Protein AF-A0A438HMY3-F1 (afdb_monomer)

Solvent-accessible surface area (backbone atoms only — not comparable to full-atom values): 5569 Å² total; per-residue (Å²): 120,68,67,63,55,50,52,53,51,47,65,64,42,48,66,63,73,64,61,77,75,79,69,69,73,70,69,73,65,62,52,80,86,47,61,48,78,40,85,37,91,81,42,53,94,65,62,74,87,79,43,88,82,64,53,77,93,72,36,52,64,86,70,64,51,88,77,64,71,79,52,22,56,40,83,42,33,72,76,47,81,83,87,131

Secondary structure (DSSP, 8-state):
-HHHHHHHHHHHHHHHHT-------------TTSEEEEE-TT--SS-TTT-TT--GGG-TTTTT----GGGGEEEEESS-----

Foldseek 3Di:
DVPVVVVVVCVVCVVVVPPDPPPPVPPVPQPQPAFDKDFAPVWDPDDLVPDPPDDPVRSVVVVPDPDDRVRRIDTDGPPDGDDD

InterPro domains:
  IPR025846 Trichome birefringence-like, N-terminal domain [PF14416] (29-81)
  I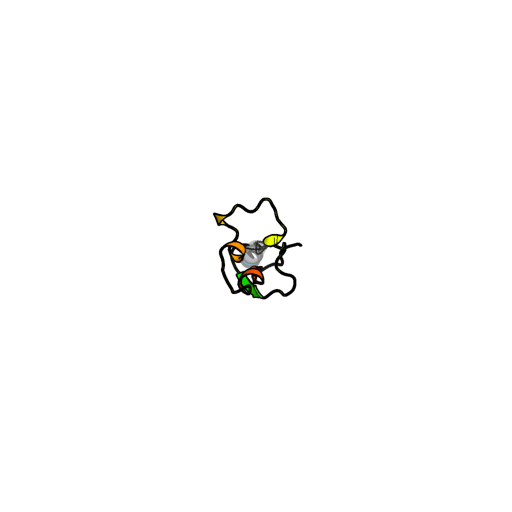PR029962 Trichome birefringence-like family [PTHR32285] (13-84)

Radius of gyration: 29.43 Å; Cα contacts (8 Å, |Δi|>4): 60; chains: 1; bounding box: 67×23×75 Å

Structure (mmCIF, N/CA/C/O backbone):
data_AF-A0A438HMY3-F1
#
_entry.id   AF-A0A438HMY3-F1
#
loop_
_atom_site.group_PDB
_atom_site.id
_atom_site.type_symbol
_atom_site.label_atom_id
_atom_site.label_alt_id
_atom_site.label_comp_id
_atom_site.label_asym_id
_atom_site.label_entity_id
_atom_site.label_seq_id
_atom_site.pdbx_PDB_ins_code
_atom_site.Cartn_x
_atom_site.Cartn_y
_atom_site.Cartn_z
_atom_site.occupancy
_atom_site.B_iso_or_equiv
_atom_site.auth_seq_id
_atom_site.auth_comp_id
_atom_site.auth_asym_id
_atom_site.auth_atom_id
_atom_site.pdbx_PDB_model_num
ATOM 1 N N . MET A 1 1 ? 49.727 8.866 -55.919 1.00 60.78 1 MET A N 1
ATOM 2 C CA . MET A 1 1 ? 48.603 7.898 -55.929 1.00 60.78 1 MET A CA 1
ATOM 3 C C . MET A 1 1 ? 48.288 7.340 -54.537 1.00 60.78 1 MET A C 1
ATOM 5 O O . MET A 1 1 ? 47.113 7.209 -54.237 1.00 60.78 1 MET A O 1
ATOM 9 N N . GLY A 1 2 ? 49.274 7.098 -53.659 1.00 63.53 2 GLY A N 1
ATOM 10 C CA . GLY A 1 2 ? 49.019 6.576 -52.301 1.00 63.53 2 GLY A CA 1
ATOM 11 C C . GLY A 1 2 ? 48.284 7.523 -51.336 1.00 63.53 2 GLY A C 1
ATOM 12 O O . GLY A 1 2 ? 47.389 7.082 -50.631 1.00 63.53 2 GLY A O 1
ATOM 13 N N . SER A 1 3 ? 48.593 8.828 -51.347 1.00 68.81 3 SER A N 1
ATOM 14 C CA . SER A 1 3 ? 48.039 9.790 -50.366 1.00 68.81 3 SER A CA 1
ATOM 15 C C . SER A 1 3 ? 46.538 10.086 -50.550 1.00 68.81 3 SER A C 1
ATOM 17 O O . SER A 1 3 ? 45.775 10.181 -49.592 1.00 68.81 3 SER A O 1
ATOM 19 N N . PHE A 1 4 ? 46.070 10.159 -51.798 1.00 74.19 4 PHE A N 1
ATOM 20 C CA . PHE A 1 4 ? 44.640 10.333 -52.077 1.00 74.19 4 PHE A CA 1
ATOM 21 C C . PHE A 1 4 ? 43.832 9.099 -51.669 1.00 74.19 4 PHE A C 1
ATOM 23 O O . PHE A 1 4 ? 42.754 9.239 -51.103 1.00 74.19 4 PHE A O 1
ATOM 30 N N . ALA A 1 5 ? 44.380 7.899 -51.885 1.00 75.31 5 ALA A N 1
ATOM 31 C CA . ALA A 1 5 ? 43.742 6.657 -51.461 1.00 75.31 5 ALA A CA 1
ATOM 32 C C . ALA A 1 5 ? 43.621 6.569 -49.930 1.00 75.31 5 ALA A C 1
ATOM 34 O O . ALA A 1 5 ? 42.588 6.135 -49.431 1.00 75.31 5 ALA A O 1
ATOM 35 N N . THR A 1 6 ? 44.622 7.047 -49.180 1.00 70.88 6 THR A N 1
ATOM 36 C CA . THR A 1 6 ? 44.556 7.092 -47.710 1.00 70.88 6 THR A CA 1
ATOM 37 C C . THR A 1 6 ? 43.560 8.130 -47.203 1.00 70.88 6 THR A C 1
ATOM 39 O O . THR A 1 6 ? 42.819 7.842 -46.273 1.00 70.88 6 THR A O 1
ATOM 42 N N . ILE A 1 7 ? 43.483 9.311 -47.826 1.00 76.19 7 ILE A N 1
ATOM 43 C CA . ILE A 1 7 ? 42.516 10.351 -47.438 1.00 76.19 7 ILE A CA 1
ATOM 44 C C . ILE A 1 7 ? 41.083 9.879 -47.704 1.00 76.19 7 ILE A C 1
ATOM 46 O O . ILE A 1 7 ? 40.223 10.023 -46.841 1.00 76.19 7 ILE A O 1
ATOM 50 N N . VAL A 1 8 ? 40.830 9.259 -48.860 1.00 77.62 8 VAL A N 1
ATOM 51 C CA . VAL A 1 8 ? 39.514 8.690 -49.192 1.00 77.62 8 VAL A CA 1
ATOM 52 C C . VAL A 1 8 ? 39.162 7.540 -48.244 1.00 77.62 8 VAL A C 1
ATOM 54 O O . VAL A 1 8 ? 38.040 7.488 -47.753 1.00 77.62 8 VAL A O 1
ATOM 57 N N . ALA A 1 9 ? 40.117 6.668 -47.906 1.00 77.25 9 ALA A N 1
ATOM 58 C CA . ALA A 1 9 ? 39.898 5.602 -46.928 1.00 77.25 9 ALA A CA 1
ATOM 59 C C . ALA A 1 9 ? 39.564 6.148 -45.530 1.00 77.25 9 ALA A C 1
ATOM 61 O O . ALA A 1 9 ? 38.661 5.634 -44.877 1.00 77.25 9 ALA A O 1
ATOM 62 N N . VAL A 1 10 ? 40.233 7.218 -45.087 1.00 75.50 10 VAL A N 1
ATOM 63 C CA . VAL A 1 10 ? 39.941 7.877 -43.806 1.00 75.50 10 VAL A CA 1
ATOM 64 C C . VAL A 1 10 ? 38.565 8.545 -43.842 1.00 75.50 10 VAL A C 1
ATOM 66 O O . VAL A 1 10 ? 37.774 8.323 -42.938 1.00 75.50 10 VAL A O 1
ATOM 69 N N . LEU A 1 11 ? 38.219 9.285 -44.899 1.00 76.00 11 LEU A N 1
ATOM 70 C CA . LEU A 1 11 ? 36.907 9.937 -45.029 1.00 76.00 11 LEU A CA 1
ATOM 71 C C . LEU A 1 11 ? 35.736 8.944 -45.080 1.00 76.00 11 LEU A C 1
ATOM 73 O O . LEU A 1 11 ? 34.652 9.268 -44.606 1.00 76.00 11 LEU A O 1
ATOM 77 N N . LEU A 1 12 ? 35.948 7.740 -45.619 1.00 76.12 12 LEU A N 1
ATOM 78 C CA . LEU A 1 12 ? 34.946 6.671 -45.643 1.00 76.12 12 LEU A CA 1
ATOM 79 C C . LEU A 1 12 ? 34.905 5.861 -44.333 1.00 76.12 12 LEU A C 1
ATOM 81 O O . LEU A 1 12 ? 33.849 5.349 -43.973 1.00 76.12 12 LEU A O 1
ATOM 85 N N . ALA A 1 13 ? 36.018 5.770 -43.597 1.00 70.00 13 ALA A N 1
ATOM 86 C CA . ALA A 1 13 ? 36.098 5.057 -42.319 1.00 70.00 13 ALA A CA 1
ATOM 87 C C . ALA A 1 13 ? 35.725 5.921 -41.098 1.00 70.00 13 ALA A C 1
ATOM 89 O O . ALA A 1 13 ? 35.272 5.388 -40.092 1.00 70.00 13 ALA A O 1
ATOM 90 N N . VAL A 1 14 ? 35.866 7.248 -41.165 1.00 68.94 14 VAL A N 1
ATOM 91 C CA . VAL A 1 14 ? 35.445 8.187 -40.106 1.00 68.94 14 VAL A CA 1
ATOM 92 C C . VAL A 1 14 ? 33.947 8.082 -39.770 1.00 68.94 14 VAL A C 1
ATOM 94 O O . VAL A 1 14 ? 33.641 7.973 -38.585 1.00 68.94 14 VAL A O 1
ATOM 97 N N . PRO A 1 15 ? 32.998 8.023 -40.728 1.00 68.19 15 PRO A N 1
ATOM 98 C CA . PRO A 1 15 ? 31.590 7.781 -40.401 1.00 68.19 15 PRO A CA 1
ATOM 99 C C . PRO A 1 15 ? 31.335 6.378 -39.816 1.00 68.19 15 PRO A C 1
ATOM 101 O O . PRO A 1 15 ? 30.366 6.209 -39.084 1.00 68.19 15 PRO A O 1
ATOM 104 N N . PHE A 1 16 ? 32.219 5.400 -40.067 1.00 63.06 16 PHE A N 1
ATOM 105 C CA . PHE A 1 16 ? 32.171 4.060 -39.462 1.00 63.06 16 PHE A CA 1
ATOM 106 C C . PHE A 1 16 ? 32.714 4.049 -38.019 1.00 63.06 16 PHE A C 1
ATOM 108 O O . PHE A 1 16 ? 32.183 3.359 -37.156 1.00 63.06 16 PHE A O 1
ATOM 115 N N . LEU A 1 17 ? 33.736 4.863 -37.724 1.00 63.12 17 LEU A N 1
ATOM 116 C CA . LEU A 1 17 ? 34.277 5.069 -36.371 1.00 63.12 17 LEU A CA 1
ATOM 117 C C . LEU A 1 17 ? 33.394 5.990 -35.511 1.00 63.12 17 LEU A C 1
ATOM 119 O O . LEU A 1 17 ? 33.433 5.909 -34.286 1.00 63.12 17 LEU A O 1
ATOM 123 N N . CYS A 1 18 ? 32.578 6.839 -36.142 1.00 63.59 18 CYS A N 1
ATOM 124 C CA . CYS A 1 18 ? 31.557 7.659 -35.487 1.00 63.59 18 CYS A CA 1
ATOM 125 C C . CYS A 1 18 ? 30.201 6.950 -35.338 1.00 63.59 18 CYS A C 1
ATOM 127 O O . CYS A 1 18 ? 29.211 7.611 -35.017 1.00 63.59 18 CYS A O 1
ATOM 129 N N . GLN A 1 19 ? 30.125 5.627 -35.524 1.00 61.28 19 GLN A N 1
ATOM 130 C CA . GLN A 1 19 ? 28.944 4.867 -35.130 1.00 61.28 19 GLN A CA 1
ATOM 131 C C . GLN A 1 19 ? 28.930 4.750 -33.598 1.00 61.28 19 GL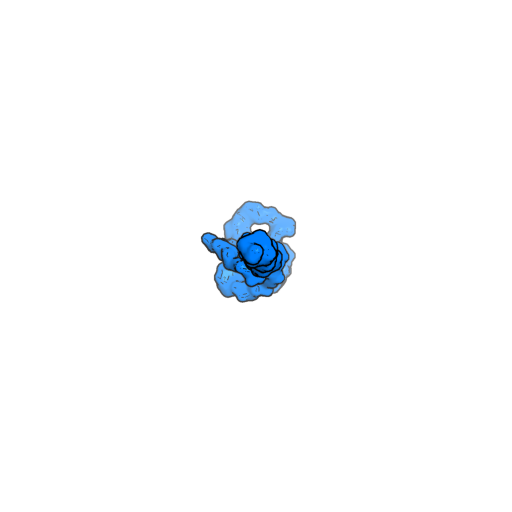N A C 1
ATOM 133 O O . GLN A 1 19 ? 29.410 3.792 -32.998 1.00 61.28 19 GLN A O 1
ATOM 138 N N . VAL A 1 20 ? 28.418 5.812 -32.973 1.00 60.72 20 VAL A N 1
ATOM 139 C CA . VAL A 1 20 ? 27.975 5.854 -31.584 1.00 60.72 20 VAL A CA 1
ATOM 140 C C . VAL A 1 20 ? 27.042 4.668 -31.370 1.00 60.72 20 VAL A C 1
ATOM 142 O O . VAL A 1 20 ? 25.890 4.702 -31.783 1.00 60.72 20 VAL A O 1
ATOM 145 N N . ASP A 1 21 ? 27.518 3.632 -30.693 1.00 56.88 21 ASP A N 1
ATOM 146 C CA . ASP A 1 21 ? 26.640 2.830 -29.851 1.00 56.88 21 ASP A CA 1
ATOM 147 C C . ASP A 1 21 ? 27.045 3.137 -28.414 1.00 56.88 21 ASP A C 1
ATOM 149 O O . ASP A 1 21 ? 27.603 2.328 -27.672 1.00 56.88 21 ASP A O 1
ATOM 153 N N . GLY A 1 22 ? 26.767 4.384 -28.025 1.00 55.38 22 GLY A N 1
ATOM 154 C CA . GLY A 1 22 ? 26.383 4.653 -26.657 1.00 55.38 22 GLY A CA 1
ATOM 155 C C . GLY A 1 22 ? 25.114 3.856 -26.397 1.00 55.38 22 GLY A C 1
ATOM 156 O O . GLY A 1 22 ? 24.029 4.427 -26.332 1.00 55.38 22 GLY A O 1
ATOM 157 N N . ARG A 1 23 ? 25.252 2.538 -26.213 1.00 51.94 23 ARG A N 1
ATOM 158 C CA . ARG A 1 23 ? 24.330 1.795 -25.378 1.00 51.94 23 ARG A CA 1
ATOM 159 C C . ARG A 1 23 ? 24.497 2.429 -24.013 1.00 51.94 23 ARG A C 1
ATOM 161 O O . ARG A 1 23 ? 25.255 1.953 -23.171 1.00 51.94 23 ARG A O 1
ATOM 168 N N . ILE A 1 24 ? 23.747 3.504 -23.777 1.00 56.50 24 ILE A N 1
ATOM 169 C CA . ILE A 1 24 ? 23.055 3.609 -22.512 1.00 56.50 24 ILE A CA 1
ATOM 170 C C . ILE A 1 24 ? 22.369 2.255 -22.441 1.00 56.50 24 ILE A C 1
ATOM 172 O O . ILE A 1 24 ? 21.391 1.993 -23.137 1.00 56.50 24 ILE A O 1
ATOM 176 N N . SER A 1 25 ? 22.988 1.326 -21.711 1.00 53.41 25 SER A N 1
ATOM 177 C CA . SER A 1 25 ? 22.239 0.264 -21.092 1.00 53.41 25 SER A CA 1
ATOM 178 C C . SER A 1 25 ? 21.202 1.046 -20.319 1.00 53.41 25 SER A C 1
ATOM 180 O O . SER A 1 25 ? 21.474 1.558 -19.234 1.00 53.41 25 SER A O 1
ATOM 182 N N . ASN A 1 26 ? 20.042 1.237 -20.941 1.00 54.06 26 ASN A N 1
ATOM 183 C CA . ASN A 1 26 ? 18.838 1.474 -20.215 1.00 54.06 26 ASN A CA 1
ATOM 184 C C . ASN A 1 26 ? 18.720 0.159 -19.445 1.00 54.06 26 ASN A C 1
ATOM 186 O O . ASN A 1 26 ? 18.102 -0.807 -19.877 1.00 54.06 26 ASN A O 1
ATOM 190 N N . LYS A 1 27 ? 19.409 0.081 -18.301 1.00 57.66 27 LYS A N 1
ATOM 191 C CA . LYS A 1 27 ? 18.744 -0.430 -17.129 1.00 57.66 27 LYS A CA 1
ATOM 192 C C . LYS A 1 27 ? 17.541 0.490 -17.058 1.00 57.66 27 LYS A C 1
ATOM 194 O O . LYS A 1 27 ? 17.663 1.566 -16.483 1.00 57.66 27 LYS A O 1
ATOM 199 N N . GLU A 1 28 ? 16.482 0.139 -17.788 1.00 64.88 28 GLU A N 1
ATOM 200 C CA . GLU A 1 28 ? 15.165 0.706 -17.592 1.00 64.88 28 GLU A CA 1
ATOM 201 C C . GLU A 1 28 ? 14.946 0.439 -16.119 1.00 64.88 28 GLU A C 1
ATOM 203 O O . GLU A 1 28 ? 14.749 -0.701 -15.691 1.00 64.88 28 GLU A O 1
ATOM 208 N N . GLY A 1 29 ? 15.264 1.451 -15.315 1.00 78.00 29 GLY A N 1
ATOM 209 C CA . GLY A 1 29 ? 15.160 1.350 -13.883 1.00 78.00 29 GLY A CA 1
ATOM 210 C C . GLY A 1 29 ? 13.721 0.967 -13.621 1.00 78.00 29 GLY A C 1
ATOM 211 O O . GLY A 1 29 ? 12.818 1.438 -14.313 1.00 78.00 29 GLY A O 1
ATOM 212 N N . CYS A 1 30 ? 13.491 0.089 -12.655 1.00 90.44 30 CYS A N 1
ATOM 213 C CA . CYS A 1 30 ? 12.125 -0.050 -12.206 1.00 90.44 30 CYS A CA 1
ATOM 214 C C . CYS A 1 30 ? 11.767 1.228 -11.457 1.00 90.44 30 CYS A C 1
ATOM 216 O O . CYS A 1 30 ? 12.178 1.396 -10.306 1.00 90.44 30 CYS A O 1
ATOM 218 N N . ASP A 1 31 ? 11.053 2.135 -12.121 1.00 93.38 31 ASP A N 1
ATOM 219 C CA . ASP A 1 31 ? 10.388 3.218 -11.420 1.00 93.38 31 ASP A CA 1
ATOM 220 C C . ASP A 1 31 ? 9.311 2.588 -10.534 1.00 93.38 31 ASP A C 1
ATOM 222 O O . ASP A 1 31 ? 8.288 2.087 -11.000 1.00 93.38 31 ASP A O 1
ATOM 226 N N . LEU A 1 32 ? 9.585 2.554 -9.230 1.00 94.75 32 LEU A N 1
ATOM 227 C CA . LEU A 1 32 ? 8.690 1.962 -8.243 1.00 94.75 32 LEU A CA 1
ATOM 228 C C . LEU A 1 32 ? 7.408 2.781 -8.061 1.00 94.75 32 LEU A C 1
ATOM 230 O O . LEU A 1 32 ? 6.466 2.275 -7.455 1.00 94.75 32 LEU A O 1
ATOM 234 N N . PHE A 1 33 ? 7.364 4.014 -8.565 1.00 95.31 33 PHE A N 1
ATOM 235 C CA . PHE A 1 33 ? 6.235 4.931 -8.448 1.00 95.31 33 PHE A CA 1
ATOM 236 C C . PHE A 1 33 ? 5.381 4.983 -9.723 1.00 95.31 33 PHE A C 1
ATOM 238 O O . PHE A 1 33 ? 4.266 5.503 -9.675 1.00 95.31 33 PHE A O 1
ATOM 245 N N . GLU A 1 34 ? 5.842 4.393 -10.833 1.00 96.94 34 GLU A N 1
ATOM 246 C CA . GLU A 1 34 ? 5.061 4.229 -12.062 1.00 96.94 34 GLU A CA 1
ATOM 247 C C . GLU A 1 34 ? 4.415 2.836 -12.122 1.00 96.94 34 GLU A C 1
ATOM 249 O O . GLU A 1 34 ? 5.084 1.802 -12.189 1.00 96.94 34 GLU A O 1
ATOM 254 N N . GLY A 1 35 ? 3.084 2.792 -12.104 1.00 96.69 35 GLY A N 1
ATOM 255 C CA . GLY A 1 35 ? 2.352 1.535 -12.034 1.00 96.69 35 GLY A CA 1
ATOM 256 C C . GLY A 1 35 ? 0.855 1.718 -11.849 1.00 96.69 35 GLY A C 1
ATOM 257 O O . GLY A 1 35 ? 0.288 2.779 -12.116 1.00 96.69 35 GLY A O 1
ATOM 258 N N . SER A 1 36 ? 0.202 0.659 -11.382 1.00 97.94 36 SER A N 1
ATOM 259 C CA . SER A 1 36 ? -1.230 0.675 -11.088 1.00 97.94 36 SER A CA 1
ATOM 260 C C . SER A 1 36 ? -1.569 -0.178 -9.869 1.00 97.94 36 SER A C 1
ATOM 262 O O . SER A 1 36 ? -0.825 -1.078 -9.474 1.00 97.94 36 SER A O 1
ATOM 264 N N . TRP A 1 37 ? -2.719 0.112 -9.265 1.00 97.62 37 TRP A N 1
ATOM 265 C CA . TRP A 1 37 ? -3.307 -0.731 -8.232 1.00 97.62 37 TRP A CA 1
ATOM 266 C C . TRP A 1 37 ? -4.041 -1.904 -8.878 1.00 97.62 37 TRP A C 1
ATOM 268 O O . TRP A 1 37 ? -4.924 -1.707 -9.712 1.00 97.62 37 TRP A O 1
ATOM 278 N N . VAL A 1 38 ? -3.704 -3.123 -8.464 1.00 97.12 38 VAL A N 1
ATOM 279 C CA . VAL A 1 38 ? -4.346 -4.359 -8.928 1.00 97.12 38 VAL A CA 1
ATOM 280 C C . VAL A 1 38 ? -5.013 -5.071 -7.758 1.00 97.12 38 VAL A C 1
ATOM 282 O O . VAL A 1 38 ? -4.478 -5.079 -6.651 1.00 97.12 38 VAL A O 1
ATOM 285 N N . ASN A 1 39 ? -6.183 -5.667 -7.992 1.00 97.19 39 ASN A N 1
ATOM 286 C CA . ASN A 1 39 ? -6.841 -6.517 -7.001 1.00 97.19 39 ASN A CA 1
ATOM 287 C C . ASN A 1 39 ? -6.078 -7.849 -6.888 1.00 97.19 39 ASN A C 1
ATOM 289 O O . ASN A 1 39 ? -5.862 -8.522 -7.897 1.00 97.19 39 ASN A O 1
ATOM 293 N N . ASP A 1 40 ? -5.661 -8.215 -5.681 1.00 96.00 40 ASP A N 1
ATOM 294 C CA . ASP A 1 40 ? -4.870 -9.404 -5.373 1.00 96.00 40 ASP A CA 1
ATOM 295 C C . ASP A 1 40 ? -5.546 -10.188 -4.241 1.00 96.00 40 ASP A C 1
ATOM 297 O O . ASP A 1 40 ? -5.710 -9.703 -3.123 1.00 96.00 40 ASP A O 1
ATOM 301 N N . THR A 1 41 ? -5.926 -11.435 -4.521 1.00 94.38 41 THR A N 1
ATOM 302 C CA . THR A 1 41 ? -6.632 -12.296 -3.561 1.00 94.38 41 THR A CA 1
ATOM 303 C C . THR A 1 41 ? -5.758 -12.757 -2.402 1.00 94.38 41 THR A C 1
ATOM 305 O O . THR A 1 41 ? -6.283 -13.303 -1.440 1.00 94.38 41 THR A O 1
ATOM 308 N N . SER A 1 42 ? -4.433 -12.600 -2.484 1.00 93.94 42 SER A N 1
ATOM 309 C CA . SER A 1 42 ? -3.557 -12.929 -1.359 1.00 93.94 42 SER A CA 1
ATOM 310 C C . SER A 1 42 ? -3.389 -11.775 -0.365 1.00 93.94 42 SER A C 1
ATOM 312 O O . SER A 1 42 ? -2.582 -11.904 0.551 1.00 93.94 42 SER A O 1
ATOM 314 N N . TYR A 1 43 ? -4.022 -10.626 -0.604 1.00 94.38 43 TYR A N 1
ATOM 315 C CA . TYR A 1 43 ? -4.065 -9.497 0.322 1.00 94.38 43 TYR A CA 1
ATOM 316 C C . TYR A 1 43 ? -5.325 -9.584 1.201 1.00 94.38 43 TYR A C 1
ATOM 318 O O . TYR A 1 43 ? -6.314 -10.179 0.770 1.00 94.38 43 TYR A O 1
ATOM 326 N N . PRO A 1 44 ? -5.328 -8.978 2.404 1.00 94.44 44 PRO A N 1
ATOM 327 C CA . PRO A 1 44 ? -4.269 -8.149 2.995 1.00 94.44 44 PRO A CA 1
ATOM 328 C C . PRO A 1 44 ? -3.070 -8.953 3.523 1.00 94.44 44 PRO A C 1
ATOM 330 O O . PRO A 1 44 ? -3.162 -10.151 3.761 1.00 94.44 44 PRO A O 1
ATOM 333 N N . LEU A 1 45 ? -1.935 -8.275 3.733 1.00 93.00 45 LEU A N 1
ATOM 334 C CA . LEU A 1 45 ? -0.717 -8.883 4.297 1.00 93.00 45 LEU A CA 1
ATOM 335 C C . LEU A 1 45 ? -0.822 -9.186 5.802 1.00 93.00 45 LEU A C 1
ATOM 337 O O . LEU A 1 45 ? -0.024 -9.953 6.331 1.00 93.00 45 LEU A O 1
ATOM 341 N N . TYR A 1 46 ? -1.774 -8.560 6.491 1.00 91.38 46 TYR A N 1
ATOM 342 C CA . TYR A 1 46 ? -2.064 -8.764 7.907 1.00 91.38 46 TYR A CA 1
ATOM 343 C C . TYR A 1 46 ? -3.545 -8.476 8.172 1.00 91.38 46 TYR A C 1
ATOM 345 O O . TYR A 1 46 ? -4.158 -7.671 7.466 1.00 91.38 46 TYR A O 1
ATOM 353 N N . ASP A 1 47 ? -4.117 -9.104 9.200 1.00 89.38 47 ASP A N 1
ATOM 354 C CA . ASP A 1 47 ? -5.442 -8.732 9.697 1.00 89.38 47 ASP A CA 1
ATOM 355 C C . ASP A 1 47 ? -5.307 -7.568 10.689 1.00 89.38 47 ASP A C 1
ATOM 357 O O . ASP A 1 47 ? -4.613 -7.660 11.705 1.00 89.38 47 ASP A O 1
ATOM 361 N N . THR A 1 48 ? -5.977 -6.452 10.398 1.00 88.56 48 THR A N 1
ATOM 362 C CA . THR A 1 48 ? -5.991 -5.271 11.271 1.00 88.56 48 THR A CA 1
ATOM 363 C C . THR A 1 48 ? -6.597 -5.574 12.643 1.00 88.56 48 THR A C 1
ATOM 365 O O . THR A 1 48 ? -6.214 -4.960 13.634 1.00 88.56 48 THR A O 1
ATOM 368 N N . ASN A 1 49 ? -7.520 -6.534 12.737 1.00 85.19 49 ASN A N 1
ATOM 369 C CA . ASN A 1 49 ? -8.169 -6.873 14.002 1.00 85.19 49 ASN A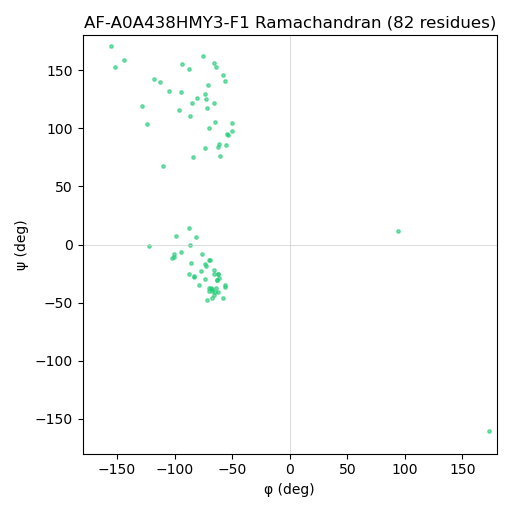 CA 1
ATOM 370 C C . ASN A 1 49 ? -7.250 -7.645 14.952 1.00 85.19 49 ASN A C 1
ATOM 372 O O . ASN A 1 49 ? -7.398 -7.511 16.167 1.00 85.19 49 ASN A O 1
ATOM 376 N N . GLU A 1 50 ? -6.313 -8.421 14.406 1.00 90.12 50 GLU A N 1
ATOM 377 C CA . GLU A 1 50 ? -5.388 -9.264 15.170 1.00 90.12 50 GLU A CA 1
ATOM 378 C C . GLU A 1 50 ? -4.132 -8.509 15.629 1.00 90.12 50 GLU A C 1
ATOM 380 O O . GLU A 1 50 ? -3.433 -8.971 16.529 1.00 90.12 50 GLU A O 1
ATOM 385 N N . CYS A 1 51 ? -3.840 -7.340 15.050 1.00 91.06 51 CYS A N 1
ATOM 386 C CA . CYS A 1 51 ? -2.663 -6.549 15.397 1.00 91.06 51 CYS A CA 1
ATOM 387 C C . CYS A 1 51 ? -2.947 -5.613 16.594 1.00 91.06 51 CYS A C 1
ATOM 389 O O . CYS A 1 51 ? -3.667 -4.623 16.439 1.00 91.06 51 CYS A O 1
ATOM 391 N N . PRO A 1 52 ? -2.361 -5.854 17.786 1.00 91.19 52 PRO A N 1
ATOM 392 C CA . PRO A 1 52 ? -2.638 -5.055 18.985 1.00 91.19 52 PRO A CA 1
ATOM 393 C C . PRO A 1 52 ? -1.948 -3.684 18.977 1.00 91.19 52 PRO A C 1
ATOM 395 O O . PRO A 1 52 ? -2.198 -2.869 19.860 1.00 91.19 52 PRO A O 1
ATOM 398 N N . PHE A 1 53 ? -1.061 -3.440 18.010 1.00 94.19 53 PHE A N 1
ATOM 399 C CA . PHE A 1 53 ? -0.264 -2.217 17.910 1.00 94.19 53 PHE A CA 1
ATOM 400 C C . PHE A 1 53 ? -0.892 -1.157 17.001 1.00 94.19 53 PHE A C 1
ATOM 402 O O . PHE A 1 53 ? -0.360 -0.055 16.908 1.00 94.19 53 PHE A O 1
ATOM 409 N N . ILE A 1 54 ? -1.992 -1.475 16.309 1.00 93.81 54 ILE A N 1
ATOM 410 C CA . ILE A 1 54 ? -2.694 -0.499 15.472 1.00 93.81 54 ILE A CA 1
ATOM 411 C C . ILE A 1 54 ? -3.404 0.494 16.388 1.00 93.81 54 ILE A C 1
ATOM 413 O O . ILE A 1 54 ? -4.292 0.125 17.158 1.00 93.81 54 ILE A O 1
ATOM 417 N N . GLU A 1 55 ? -3.002 1.759 16.298 1.00 94.62 55 GLU A N 1
ATOM 418 C CA . GLU A 1 55 ? -3.660 2.841 17.024 1.00 94.62 55 GLU A CA 1
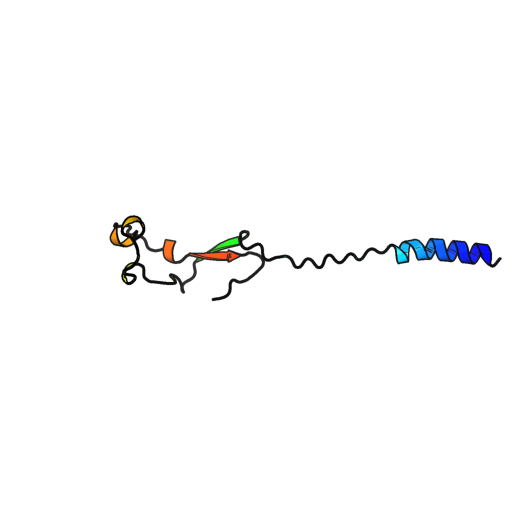ATOM 419 C C . GLU A 1 55 ? -5.099 3.016 16.536 1.00 94.62 55 GLU A C 1
ATOM 421 O O . GLU A 1 55 ? -5.447 2.720 15.386 1.00 94.62 55 GLU A O 1
ATOM 426 N N . LYS A 1 56 ? -5.957 3.516 17.424 1.00 93.25 56 LYS A N 1
ATOM 427 C CA . LYS A 1 56 ? -7.394 3.623 17.175 1.00 93.25 56 LYS A CA 1
ATOM 428 C C . LYS A 1 56 ? -7.692 4.426 15.910 1.00 93.25 56 LYS A C 1
ATOM 430 O O . LYS A 1 56 ? -8.609 4.086 15.177 1.00 93.25 56 LYS A O 1
ATOM 435 N N . GLU A 1 57 ? -6.917 5.463 15.641 1.00 94.88 57 GLU A N 1
ATOM 436 C CA . GLU A 1 57 ? -7.038 6.375 14.509 1.00 94.88 57 GLU A CA 1
ATOM 437 C C . GLU A 1 57 ? -6.859 5.662 13.157 1.00 94.88 57 GLU A C 1
ATOM 439 O O . GLU A 1 57 ? -7.421 6.102 12.153 1.00 94.88 57 GLU A O 1
ATOM 444 N N . PHE A 1 58 ? -6.136 4.536 13.130 1.00 93.25 58 PHE A N 1
ATOM 445 C CA . PHE A 1 58 ? -5.831 3.775 11.915 1.00 93.25 58 PHE A CA 1
ATOM 446 C C . PHE A 1 58 ? -6.689 2.513 11.737 1.00 93.25 58 PHE A C 1
ATOM 448 O O . PHE A 1 58 ? -6.717 1.940 10.646 1.00 93.25 58 PHE A O 1
ATOM 455 N N . ASP A 1 59 ? -7.437 2.085 12.757 1.00 93.69 59 ASP A N 1
ATOM 456 C CA . ASP A 1 59 ? -8.274 0.883 12.685 1.00 93.69 59 ASP A CA 1
ATOM 457 C C . ASP A 1 59 ? -9.645 1.171 12.049 1.00 93.69 59 ASP A C 1
ATOM 459 O O . ASP A 1 59 ? -10.678 1.270 12.715 1.00 93.69 59 ASP A O 1
ATOM 463 N N . CYS A 1 60 ? -9.673 1.328 10.721 1.00 93.69 60 CYS A N 1
ATOM 464 C CA . CYS A 1 60 ? -10.907 1.642 9.994 1.00 93.69 60 CYS A CA 1
ATOM 465 C C . CYS A 1 60 ? -12.029 0.617 10.235 1.00 93.69 60 CYS A C 1
ATOM 467 O O . CYS A 1 60 ? -13.200 0.997 10.254 1.00 93.69 60 CYS A O 1
ATOM 469 N N . GLN A 1 61 ? -11.683 -0.664 10.404 1.00 92.81 61 GLN A N 1
ATOM 470 C CA . GLN A 1 61 ? -12.663 -1.731 10.607 1.00 92.81 61 GLN A CA 1
ATOM 471 C C . GLN A 1 61 ? -13.292 -1.626 11.999 1.00 92.81 61 GLN A C 1
ATOM 473 O O . GLN A 1 61 ? -14.519 -1.592 12.101 1.00 92.81 61 GLN A O 1
ATOM 478 N N . LYS A 1 62 ? -12.492 -1.466 13.064 1.00 92.12 62 LYS A N 1
ATOM 479 C CA . LYS A 1 62 ? -13.042 -1.215 14.409 1.00 92.12 62 LYS A CA 1
ATOM 480 C C . LYS A 1 62 ? -13.764 0.131 14.512 1.00 92.12 62 LYS A C 1
ATOM 482 O O . LYS A 1 62 ? -14.687 0.259 15.312 1.00 92.12 62 LYS A O 1
ATOM 487 N N . ASN A 1 63 ? -13.409 1.103 13.672 1.00 95.00 63 ASN A N 1
ATOM 488 C CA . ASN A 1 63 ? -14.097 2.392 13.573 1.00 95.00 63 ASN A CA 1
ATOM 489 C C . ASN A 1 63 ? -15.375 2.363 12.711 1.00 95.00 63 ASN A C 1
ATOM 491 O O . ASN A 1 63 ? -15.979 3.410 12.485 1.00 95.00 63 ASN A O 1
ATOM 495 N N . GLY A 1 64 ? -15.819 1.190 12.249 1.00 95.25 64 GLY A N 1
ATOM 496 C CA . GLY A 1 64 ? -17.143 1.012 11.647 1.00 95.25 64 GLY A CA 1
ATOM 497 C C . GLY A 1 64 ? -17.202 1.124 10.125 1.00 95.25 64 GLY A C 1
ATOM 498 O O . GLY A 1 64 ? -18.302 1.183 9.573 1.00 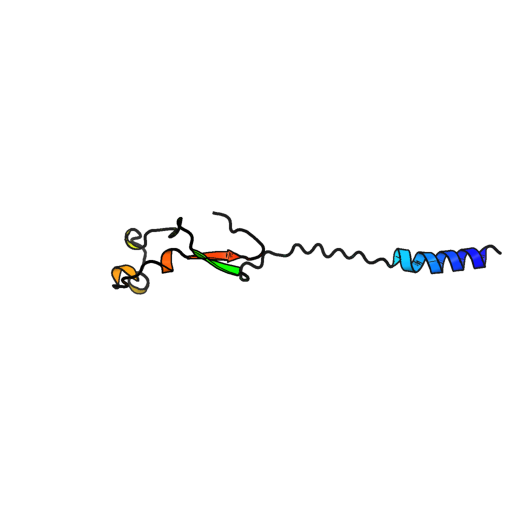95.25 64 GLY A O 1
ATOM 499 N N . ARG A 1 65 ? -16.063 1.130 9.418 1.00 96.06 65 ARG A N 1
ATOM 500 C CA . ARG A 1 65 ? -16.066 1.036 7.953 1.00 96.06 65 ARG A CA 1
ATOM 501 C C . ARG A 1 65 ? -16.596 -0.343 7.517 1.00 96.06 65 ARG A C 1
ATOM 503 O O . ARG A 1 65 ? -15.994 -1.349 7.888 1.00 96.06 65 ARG A O 1
ATOM 510 N N . PRO A 1 66 ? -17.679 -0.419 6.720 1.00 95.38 66 PRO A N 1
ATOM 511 C CA . PRO A 1 66 ? -18.337 -1.693 6.422 1.00 95.38 66 PRO A CA 1
ATOM 512 C C . PRO A 1 66 ? -17.676 -2.475 5.280 1.00 95.38 66 PRO A C 1
ATOM 514 O O . PRO A 1 66 ? -17.789 -3.698 5.212 1.00 95.38 66 PRO A O 1
ATOM 517 N N . ASP A 1 67 ? -17.014 -1.787 4.350 1.00 95.69 67 ASP A N 1
ATOM 518 C CA . ASP A 1 67 ? -16.386 -2.401 3.189 1.00 95.69 67 ASP A CA 1
ATOM 519 C C . ASP A 1 67 ? -14.954 -2.873 3.480 1.00 95.69 67 ASP A C 1
ATOM 521 O O . ASP A 1 67 ? -14.241 -2.293 4.297 1.00 95.69 67 ASP A O 1
ATOM 525 N N . LYS A 1 68 ? -14.521 -3.927 2.774 1.00 93.38 68 LYS A N 1
ATOM 526 C CA . LYS A 1 68 ? -13.168 -4.509 2.884 1.00 93.38 68 LYS A CA 1
ATOM 527 C C . LYS A 1 68 ? -12.393 -4.539 1.565 1.00 93.38 68 LYS A C 1
ATOM 529 O O . LYS A 1 68 ? -11.250 -4.984 1.537 1.00 93.38 68 LYS A O 1
ATOM 534 N N 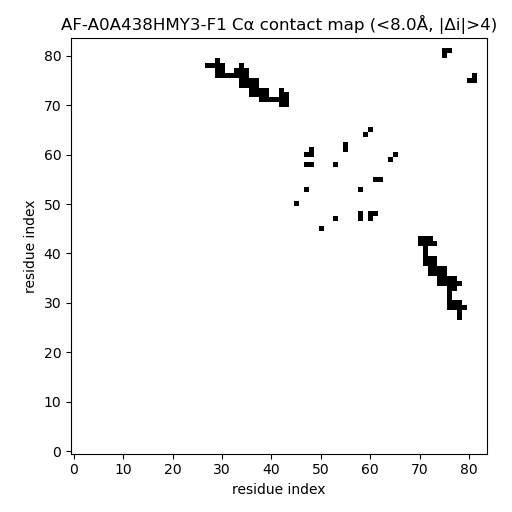. PHE A 1 69 ? -12.975 -4.078 0.455 1.00 94.62 69 PHE A N 1
ATOM 535 C CA . PHE A 1 69 ? -12.338 -4.191 -0.866 1.00 94.62 69 PHE A CA 1
ATOM 536 C C . PHE A 1 69 ? -11.019 -3.412 -0.952 1.00 94.62 69 PHE A C 1
ATOM 538 O O . PHE A 1 69 ? -10.103 -3.848 -1.637 1.00 94.62 69 PHE A O 1
ATOM 545 N N . TYR A 1 70 ? -10.889 -2.306 -0.212 1.00 93.62 70 TYR A N 1
ATOM 546 C CA . TYR A 1 70 ? -9.668 -1.495 -0.193 1.00 93.62 70 TYR A CA 1
ATOM 547 C C . TYR A 1 70 ? -8.444 -2.26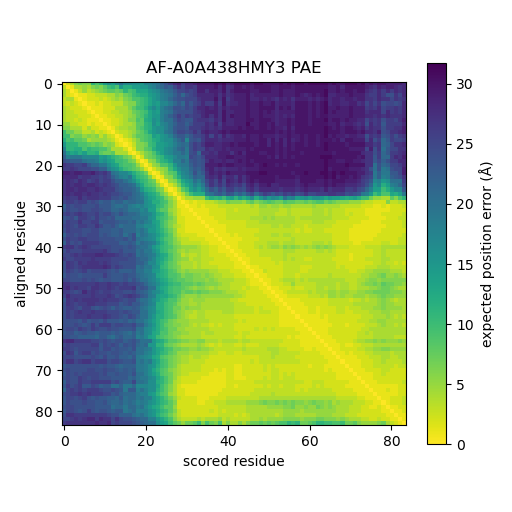0 0.337 1.00 93.62 70 TYR A C 1
ATOM 549 O O . TYR A 1 70 ? -7.322 -1.934 -0.031 1.00 93.62 70 TYR A O 1
ATOM 557 N N . LEU A 1 71 ? -8.656 -3.293 1.161 1.00 94.81 71 LEU A N 1
ATOM 558 C CA . LEU A 1 71 ? -7.589 -4.125 1.724 1.00 94.81 71 LEU A CA 1
ATOM 559 C C . LEU A 1 71 ? -6.965 -5.083 0.703 1.00 94.81 71 LEU A C 1
ATOM 561 O O . LEU A 1 71 ? -5.886 -5.604 0.957 1.00 94.81 71 LEU A O 1
ATOM 565 N N . HIS A 1 72 ? -7.630 -5.313 -0.432 1.00 96.44 72 HIS A N 1
ATOM 566 C CA . HIS A 1 72 ? -7.246 -6.323 -1.422 1.00 96.44 72 HIS A CA 1
ATOM 567 C C . HIS A 1 72 ? -6.460 -5.738 -2.603 1.00 96.44 72 HIS A C 1
ATOM 569 O O . HIS A 1 72 ? -6.208 -6.429 -3.584 1.00 96.44 72 HIS A O 1
ATOM 575 N N . TYR A 1 73 ? -6.075 -4.462 -2.547 1.00 96.75 73 TYR A N 1
ATOM 576 C CA . TYR A 1 73 ? -5.293 -3.839 -3.609 1.00 96.75 73 TYR A CA 1
ATOM 577 C C . TYR A 1 73 ? -3.795 -3.904 -3.310 1.00 96.75 73 TYR A C 1
ATOM 579 O O . TYR A 1 73 ? -3.335 -3.510 -2.239 1.00 96.75 73 TYR A O 1
ATOM 587 N N . ARG A 1 74 ? -3.021 -4.348 -4.304 1.00 96.50 74 ARG A N 1
ATOM 588 C CA . ARG A 1 74 ? -1.556 -4.327 -4.312 1.00 96.50 74 ARG A CA 1
ATOM 589 C C . ARG A 1 74 ? -1.056 -3.346 -5.368 1.00 96.50 74 ARG A C 1
ATOM 591 O O . ARG A 1 74 ? -1.580 -3.301 -6.479 1.00 96.50 74 ARG A O 1
ATOM 598 N N . TRP A 1 75 ? -0.012 -2.592 -5.038 1.00 97.31 75 TRP A N 1
ATOM 599 C CA . TRP A 1 75 ? 0.699 -1.768 -6.010 1.00 97.31 75 TRP A CA 1
ATOM 600 C C . TRP A 1 75 ? 1.557 -2.643 -6.936 1.00 97.31 75 TRP A C 1
ATOM 602 O O . TRP A 1 75 ? 2.329 -3.485 -6.466 1.00 97.31 75 TRP A O 1
ATOM 612 N N . GLN A 1 76 ? 1.422 -2.455 -8.248 1.00 97.12 76 GLN A N 1
ATOM 613 C CA . GLN A 1 76 ? 2.159 -3.191 -9.273 1.00 97.12 76 GLN A CA 1
ATOM 614 C C . GLN A 1 76 ? 2.905 -2.198 -10.178 1.00 97.12 76 GLN A C 1
ATOM 616 O O . GLN A 1 76 ? 2.268 -1.584 -11.039 1.00 97.12 76 GLN A O 1
ATOM 621 N N . PRO A 1 77 ? 4.238 -2.053 -10.014 1.00 97.25 77 PRO A N 1
ATOM 622 C CA . PRO A 1 77 ? 5.057 -1.274 -10.935 1.00 97.25 77 PRO A CA 1
ATOM 623 C C . PRO A 1 77 ? 4.946 -1.802 -12.369 1.00 97.25 77 PRO A C 1
ATOM 625 O O . PRO A 1 77 ? 4.831 -3.017 -12.576 1.00 97.25 77 PRO A O 1
ATOM 628 N N . SER A 1 78 ? 5.003 -0.899 -13.349 1.00 96.19 78 SER A N 1
ATOM 629 C CA . SER A 1 78 ? 4.853 -1.232 -14.774 1.00 96.19 78 SER A CA 1
ATOM 630 C C . SER A 1 78 ? 6.030 -2.048 -15.316 1.00 96.19 78 SER A C 1
ATOM 632 O O . SER A 1 78 ? 5.840 -2.962 -16.115 1.00 96.19 78 SER A O 1
ATOM 634 N N . ALA A 1 79 ? 7.247 -1.741 -14.857 1.00 95.06 79 ALA A N 1
ATOM 635 C CA . ALA A 1 79 ? 8.486 -2.300 -15.400 1.00 95.06 79 ALA A CA 1
ATOM 636 C C . ALA A 1 79 ? 9.081 -3.457 -14.572 1.00 95.06 79 ALA A C 1
ATOM 638 O O . ALA A 1 79 ? 10.036 -4.098 -15.011 1.00 95.06 79 ALA A O 1
ATOM 639 N N . CYS A 1 80 ? 8.556 -3.757 -13.374 1.00 94.06 80 CYS A N 1
ATOM 640 C CA . CYS A 1 80 ? 9.070 -4.859 -12.555 1.00 94.06 80 CYS A CA 1
ATOM 641 C C . CYS A 1 80 ? 8.057 -5.448 -11.565 1.00 94.06 80 CYS A 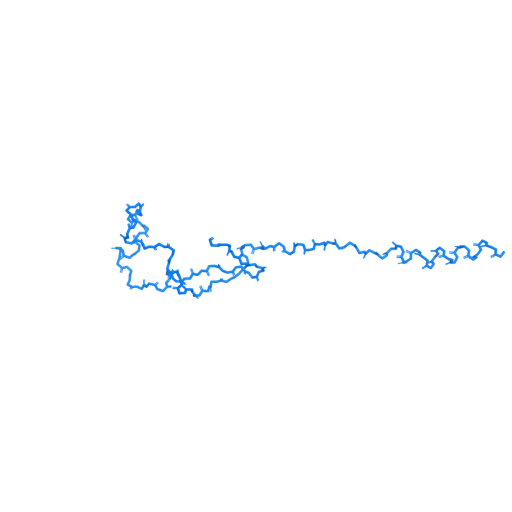C 1
ATOM 643 O O . CYS A 1 80 ? 6.966 -4.928 -11.344 1.00 94.06 80 CYS A O 1
ATOM 645 N N . LYS A 1 81 ? 8.439 -6.568 -10.939 1.00 92.44 81 LYS A N 1
ATOM 646 C CA . LYS A 1 81 ? 7.676 -7.217 -9.867 1.00 92.44 81 LYS A CA 1
ATOM 647 C C . LYS A 1 81 ? 8.342 -6.948 -8.523 1.00 92.44 81 LYS A C 1
ATOM 649 O O . LYS A 1 81 ? 9.546 -7.149 -8.388 1.00 92.44 81 LYS A O 1
ATOM 654 N N . LEU A 1 82 ? 7.545 -6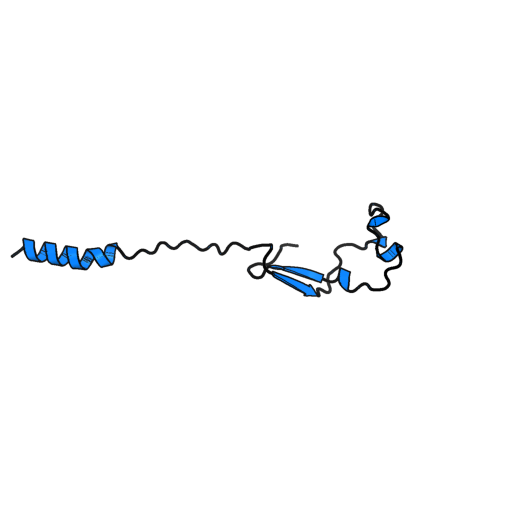.541 -7.539 1.00 92.06 82 LEU A N 1
ATOM 655 C CA . LEU A 1 82 ? 8.009 -6.408 -6.162 1.00 92.06 82 LEU A CA 1
ATOM 656 C C . LEU A 1 82 ? 8.242 -7.804 -5.554 1.00 92.06 82 LEU A C 1
ATOM 658 O O . LEU A 1 82 ? 7.412 -8.695 -5.776 1.00 92.06 82 LEU A O 1
ATOM 662 N N . PRO A 1 83 ? 9.345 -8.015 -4.814 1.00 91.06 83 PRO A N 1
ATOM 663 C CA . PRO A 1 83 ? 9.550 -9.245 -4.057 1.00 91.06 83 PRO A CA 1
ATOM 664 C C . PRO A 1 83 ? 8.511 -9.372 -2.932 1.00 91.06 83 PRO A C 1
ATOM 666 O O . PRO A 1 83 ? 7.946 -8.372 -2.486 1.00 91.06 83 PRO A O 1
ATOM 669 N N . ARG A 1 84 ? 8.259 -10.612 -2.503 1.00 82.62 84 ARG A N 1
ATOM 670 C CA . ARG A 1 84 ? 7.416 -10.940 -1.347 1.00 82.62 84 ARG A CA 1
ATOM 671 C C . ARG A 1 84 ? 8.260 -11.224 -0.122 1.00 82.62 84 ARG A C 1
ATOM 673 O O . ARG A 1 84 ? 9.334 -11.838 -0.307 1.00 82.62 84 ARG A O 1
#

Sequence (84 aa):
MGSFATIVAVLLAVPFLCQVDGRISNKEGCDLFEGSWVNDTSYPLYDTNECPFIEKEFDCQKNGRPDKFYLHYRWQPSACKLPR

Mean predicted aligned error: 13.29 Å

Nearest PDB structures (foldseek):
  6cci-assembly1_A  TM=9.485E-01  e=4.771E-04  Arabidopsis thaliana

Organism: Vitis vinifera (NCBI:txid29760)

pLDDT: mean 84.35, std 14.24, range [51.94, 97.94]